Protein AF-A0A447KSB1-F1 (afdb_monomer)

Sequence (110 aa):
MQQIPGMVLINRTLPGYETRCVALDDRYGAWLATRHLIQQGHQRIAIICSTHQISDATDRLQGYLDALQEHGIAVDEKLIAYGEPDEIGGEQADDRTAGARQELQRGDLL

Foldseek 3Di:
DPDDPPDAAEQDADPPCNVRYDHDQLLCVLLVVLLVCVVVVDLQAADEAEPDPDPSRVSNVNSNVVNCVVVVRDDDVQRYFYFHPDPVRVVVRVVSSVVVVVVVVVVPPD

Secondary structure (DSSP, 8-state):
----TT--EES---TT-GGGEE---HHHHHHHHHHHHHHTT-----EEEESS--HHHHHHHHHHHHHHHHTTPPP-GGGEEEE-SSHHHHHHHHHHHHHHHHHHTTTT--

Radius of gyration: 17.84 Å; Cα contacts (8 Å, |Δi|>4): 127; chains: 1; bounding box: 45×23×53 Å

Nearest PDB structures (foldseek):
  3dbi-assembly2_B  TM=9.040E-01  e=9.845E-08  Escherichia coli K-12
  3brq-assembly1_A  TM=8.738E-01  e=2.611E-07  Escherichia coli K-12
  5ysz-assembly1_A-2  TM=8.027E-01  e=2.642E-05  Thermobifida fusca YX
  2o20-assembly3_E  TM=8.376E-01  e=5.766E-05  Lacto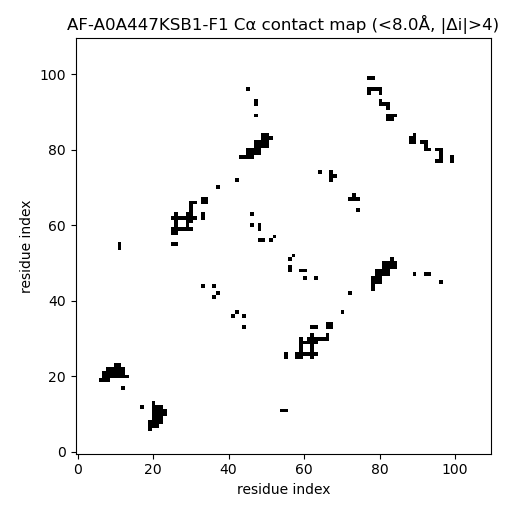coccus lactis
  2qu7-assembly1_B  TM=8.458E-01  e=6.154E-05  Staphylococcus saprophyticus subsp. saprophyticus ATCC 15305 = NCTC 7292

Mean predicted aligned error: 7.42 Å

pLDDT: mean 86.19, std 16.55, range [38.28, 98.62]

Structure (mmCIF, N/CA/C/O backbone):
data_AF-A0A447KSB1-F1
#
_entry.id   AF-A0A447KSB1-F1
#
loop_
_atom_site.group_PDB
_atom_site.id
_atom_site.type_symbol
_atom_site.label_atom_id
_atom_site.label_alt_id
_atom_site.label_comp_id
_atom_site.label_asym_id
_atom_site.label_entity_id
_atom_site.label_seq_id
_atom_site.pdbx_PDB_ins_code
_atom_site.Cartn_x
_atom_site.Cartn_y
_atom_site.Cartn_z
_atom_site.occupancy
_atom_site.B_iso_or_equiv
_atom_site.auth_seq_id
_atom_site.auth_comp_id
_atom_site.auth_asym_id
_atom_site.auth_atom_id
_atom_site.pdbx_PDB_model_num
ATOM 1 N N . MET A 1 1 ? 21.237 9.616 -18.757 1.00 59.31 1 MET A N 1
ATOM 2 C CA . MET A 1 1 ? 22.084 8.483 -18.318 1.00 59.31 1 MET A CA 1
ATOM 3 C C . MET A 1 1 ? 22.617 7.772 -19.550 1.00 59.31 1 MET A C 1
ATOM 5 O O . MET A 1 1 ? 21.844 7.562 -20.475 1.00 59.31 1 MET A O 1
ATOM 9 N N . GLN A 1 2 ? 23.911 7.444 -19.597 1.00 67.31 2 GLN A N 1
ATOM 10 C CA . GLN A 1 2 ? 24.442 6.539 -20.625 1.00 67.31 2 GLN A CA 1
ATOM 11 C C . GLN A 1 2 ? 23.840 5.140 -20.417 1.00 67.31 2 GLN A C 1
ATOM 13 O O . GLN A 1 2 ? 23.705 4.700 -19.276 1.00 67.31 2 GLN A O 1
ATOM 18 N N . GLN A 1 3 ? 23.439 4.457 -21.494 1.00 65.88 3 GLN A N 1
ATOM 19 C CA . GLN A 1 3 ? 22.948 3.080 -21.395 1.00 65.88 3 GLN A CA 1
ATOM 20 C C . GLN A 1 3 ? 24.077 2.154 -20.931 1.00 65.88 3 GLN A C 1
ATOM 22 O O . GLN A 1 3 ? 25.116 2.078 -21.582 1.00 65.88 3 GLN A O 1
ATOM 27 N N . ILE A 1 4 ? 23.838 1.415 -19.846 1.00 79.69 4 ILE A N 1
ATOM 28 C CA . ILE A 1 4 ? 24.714 0.337 -19.374 1.00 79.69 4 ILE A CA 1
ATOM 29 C C . ILE A 1 4 ? 24.081 -0.999 -19.804 1.00 79.69 4 ILE A C 1
ATOM 31 O O . ILE A 1 4 ? 22.991 -1.340 -19.325 1.00 79.69 4 ILE A O 1
ATOM 35 N N . PRO A 1 5 ? 24.697 -1.754 -20.734 1.00 81.25 5 PRO A N 1
ATOM 36 C CA . PRO A 1 5 ? 24.223 -3.086 -21.103 1.00 81.25 5 PRO A CA 1
ATOM 37 C C . PRO A 1 5 ? 24.195 -4.006 -19.874 1.00 81.25 5 PRO A C 1
ATOM 39 O O . PRO A 1 5 ? 25.187 -4.108 -19.161 1.00 81.25 5 PRO A O 1
ATOM 42 N N . GLY A 1 6 ? 23.055 -4.653 -19.612 1.00 86.25 6 GLY A N 1
ATOM 43 C CA . GLY A 1 6 ? 22.881 -5.572 -18.476 1.00 86.25 6 GLY A CA 1
ATOM 44 C C . GLY A 1 6 ? 22.365 -4.953 -17.171 1.00 86.25 6 GLY A C 1
ATOM 45 O O . GLY A 1 6 ? 22.163 -5.681 -16.206 1.00 86.25 6 GLY A O 1
ATOM 46 N N . MET A 1 7 ? 22.106 -3.643 -17.117 1.00 90.38 7 MET A N 1
ATOM 47 C CA . MET A 1 7 ? 21.474 -3.029 -15.943 1.00 90.38 7 MET A CA 1
ATOM 48 C C . MET A 1 7 ? 19.998 -3.444 -15.822 1.00 90.38 7 MET A C 1
ATOM 50 O O . MET A 1 7 ? 19.225 -3.239 -16.764 1.00 90.38 7 MET A O 1
ATOM 54 N N . VAL A 1 8 ? 19.623 -3.964 -14.649 1.00 93.00 8 VAL A N 1
ATOM 55 C CA . VAL A 1 8 ? 18.251 -4.321 -14.253 1.00 93.00 8 VAL A CA 1
ATOM 56 C C . VAL A 1 8 ? 17.914 -3.607 -12.945 1.00 93.00 8 VAL A C 1
ATOM 58 O O . VAL A 1 8 ? 18.739 -3.564 -12.032 1.00 93.00 8 VAL A O 1
ATOM 61 N N . LEU A 1 9 ? 16.714 -3.038 -12.860 1.00 91.44 9 LEU A N 1
ATOM 62 C CA . LEU A 1 9 ? 16.179 -2.409 -11.652 1.00 91.44 9 LEU A CA 1
ATOM 63 C C . LEU A 1 9 ? 15.318 -3.418 -10.892 1.00 91.44 9 LEU A C 1
ATOM 65 O O . LEU A 1 9 ? 14.519 -4.128 -11.498 1.00 91.44 9 LEU A O 1
ATOM 69 N N . ILE A 1 10 ? 15.478 -3.478 -9.572 1.00 92.88 10 ILE A N 1
ATOM 70 C CA . ILE A 1 10 ? 14.749 -4.412 -8.708 1.00 92.88 10 ILE A CA 1
ATOM 71 C C . ILE A 1 10 ? 13.864 -3.622 -7.746 1.00 92.88 10 ILE A C 1
ATOM 73 O O . ILE A 1 10 ? 14.276 -2.574 -7.246 1.00 92.88 10 ILE A O 1
ATOM 77 N N . ASN A 1 11 ? 12.669 -4.152 -7.477 1.00 89.38 11 ASN A N 1
ATOM 78 C CA . ASN A 1 11 ? 11.716 -3.639 -6.490 1.00 89.38 11 ASN A CA 1
ATOM 79 C C . ASN A 1 11 ? 11.184 -2.234 -6.803 1.00 89.38 11 ASN A C 1
ATOM 81 O O . ASN A 1 11 ? 10.748 -1.527 -5.909 1.00 89.38 11 ASN A O 1
ATOM 85 N N . ARG A 1 12 ? 11.274 -1.784 -8.055 1.00 86.62 12 ARG A N 1
ATOM 86 C CA . ARG A 1 12 ? 10.613 -0.559 -8.510 1.00 86.62 12 ARG A CA 1
ATOM 87 C C . ARG A 1 12 ? 10.523 -0.527 -10.016 1.00 86.62 12 ARG A C 1
ATOM 89 O O . ARG A 1 12 ? 11.400 -1.045 -10.710 1.00 86.62 12 ARG A O 1
ATOM 96 N N . THR A 1 13 ? 9.506 0.169 -10.493 1.00 88.50 13 THR A N 1
ATOM 97 C CA . THR A 1 13 ? 9.357 0.509 -11.902 1.00 88.50 13 THR A CA 1
ATOM 98 C C . THR A 1 13 ? 9.803 1.949 -12.104 1.00 88.50 13 THR A C 1
ATOM 100 O O . THR A 1 13 ? 9.399 2.842 -11.363 1.00 88.50 13 THR A O 1
ATOM 103 N N . LEU A 1 14 ? 10.654 2.185 -13.100 1.00 87.50 14 LEU A N 1
ATOM 104 C CA . LEU A 1 14 ? 11.085 3.529 -13.471 1.00 87.50 14 LEU A CA 1
ATOM 105 C C . LEU A 1 14 ? 10.494 3.885 -14.841 1.00 87.50 14 LEU A C 1
ATOM 107 O O . LEU A 1 14 ? 10.751 3.142 -15.795 1.00 87.50 14 LEU A O 1
ATOM 111 N N . PRO A 1 15 ? 9.752 5.003 -14.968 1.00 88.00 15 PRO A N 1
ATOM 112 C CA . PRO A 1 15 ? 9.198 5.426 -16.247 1.00 88.00 15 PRO A CA 1
ATOM 113 C C . PRO A 1 15 ? 10.269 5.521 -17.343 1.00 88.00 15 PRO A C 1
ATOM 115 O O . PRO A 1 15 ? 11.326 6.129 -17.149 1.00 88.00 15 PRO A O 1
ATOM 118 N N . GLY A 1 16 ? 10.004 4.899 -18.490 1.00 89.88 16 GLY A N 1
ATOM 119 C CA . GLY A 1 16 ? 10.927 4.797 -19.624 1.00 89.88 16 GLY A CA 1
ATOM 120 C C . GLY A 1 16 ? 11.959 3.663 -19.536 1.00 89.88 16 GLY A C 1
ATOM 121 O O . GLY A 1 16 ? 12.753 3.496 -20.463 1.00 89.88 16 GLY A O 1
ATOM 122 N N . TYR A 1 17 ? 11.969 2.882 -18.451 1.00 89.19 17 TYR A N 1
ATOM 123 C CA . TYR A 1 17 ? 12.844 1.719 -18.251 1.00 89.19 17 TYR A CA 1
ATOM 124 C C . TYR A 1 17 ? 12.073 0.469 -17.802 1.00 89.19 17 TYR A C 1
ATOM 126 O O . TYR A 1 17 ? 12.672 -0.477 -17.292 1.00 89.19 17 TYR A O 1
ATOM 134 N N . GLU A 1 18 ? 10.760 0.430 -18.016 1.00 91.62 18 GLU A N 1
ATOM 135 C CA . GLU A 1 18 ? 9.846 -0.615 -17.541 1.00 91.62 18 GLU A CA 1
ATOM 136 C C . GLU A 1 18 ? 10.307 -2.011 -17.979 1.00 91.62 18 GLU A C 1
ATOM 138 O O . GLU A 1 18 ? 10.347 -2.941 -17.182 1.00 91.62 18 GLU A O 1
ATOM 143 N N . THR A 1 19 ? 10.775 -2.139 -19.226 1.00 92.19 19 THR A N 1
ATOM 144 C CA . THR A 1 19 ? 11.299 -3.396 -19.802 1.00 92.19 19 THR A CA 1
ATOM 145 C C . THR A 1 19 ? 12.566 -3.930 -19.124 1.00 92.19 19 THR A C 1
ATOM 147 O O . THR A 1 19 ? 13.005 -5.040 -19.420 1.00 92.19 19 THR A O 1
ATOM 150 N N . ARG A 1 20 ? 13.180 -3.147 -18.233 1.00 91.69 20 ARG A N 1
ATOM 151 C CA . ARG A 1 20 ? 14.388 -3.492 -17.470 1.00 91.69 20 ARG A CA 1
ATOM 152 C C . ARG A 1 20 ? 14.133 -3.525 -15.965 1.00 91.69 20 ARG A C 1
ATOM 154 O O . ARG A 1 20 ? 15.090 -3.520 -15.192 1.00 91.69 20 ARG A O 1
ATOM 161 N N . CYS A 1 21 ? 12.870 -3.523 -15.553 1.00 93.25 21 CYS A N 1
ATOM 162 C CA . CYS A 1 21 ? 12.473 -3.572 -14.156 1.00 93.25 21 CYS A CA 1
ATOM 163 C C . CYS A 1 21 ? 11.926 -4.958 -13.808 1.00 93.25 21 CYS A C 1
ATOM 165 O O . CYS A 1 21 ? 11.152 -5.546 -14.561 1.00 93.25 21 CYS A O 1
ATOM 167 N N . VAL A 1 22 ? 12.305 -5.454 -12.636 1.00 94.38 22 VAL A N 1
ATOM 168 C CA . VAL A 1 22 ? 11.646 -6.570 -11.959 1.00 94.38 22 VAL A CA 1
ATOM 169 C C . VAL A 1 22 ? 11.065 -6.006 -10.670 1.00 94.38 22 VAL A C 1
ATOM 171 O O . VAL A 1 22 ? 11.802 -5.659 -9.748 1.00 94.38 22 VAL A O 1
ATOM 174 N N . ALA A 1 23 ? 9.745 -5.866 -10.626 1.00 92.56 23 ALA A N 1
ATOM 175 C CA . ALA A 1 23 ? 9.023 -5.256 -9.517 1.00 92.56 23 ALA A CA 1
ATOM 176 C C . ALA A 1 23 ? 7.866 -6.150 -9.063 1.00 92.56 23 ALA A C 1
ATOM 178 O O . ALA A 1 23 ? 7.444 -7.059 -9.782 1.00 92.56 23 ALA A O 1
ATOM 179 N N . LEU A 1 24 ? 7.391 -5.893 -7.849 1.00 92.69 24 LEU A N 1
ATOM 180 C CA . LEU A 1 24 ? 6.221 -6.544 -7.279 1.00 92.69 24 LEU A CA 1
ATOM 181 C C . LEU A 1 24 ? 4.963 -5.748 -7.632 1.00 92.69 24 LEU A C 1
ATOM 183 O O . LEU A 1 24 ? 5.032 -4.557 -7.926 1.00 92.69 24 LEU A O 1
ATOM 187 N N . ASP A 1 25 ? 3.812 -6.410 -7.562 1.00 94.69 25 ASP A N 1
ATOM 188 C CA . ASP A 1 25 ? 2.525 -5.722 -7.495 1.00 94.69 25 ASP A CA 1
ATOM 189 C C . ASP A 1 25 ? 2.217 -5.410 -6.023 1.00 94.69 25 ASP A C 1
ATOM 191 O O . ASP A 1 25 ? 1.582 -6.192 -5.308 1.00 94.69 25 ASP A O 1
ATOM 195 N N . ASP A 1 26 ? 2.761 -4.290 -5.546 1.00 95.12 26 ASP A N 1
ATOM 196 C CA . ASP A 1 26 ? 2.645 -3.840 -4.157 1.00 95.12 26 ASP A CA 1
ATOM 197 C C . ASP A 1 26 ? 1.187 -3.582 -3.741 1.00 95.12 26 ASP A C 1
ATOM 199 O O . ASP A 1 26 ? 0.796 -3.898 -2.611 1.00 95.12 26 ASP A O 1
ATOM 203 N N . ARG A 1 27 ? 0.361 -3.077 -4.667 1.00 96.81 27 ARG A N 1
ATOM 204 C CA . ARG A 1 27 ? -1.069 -2.842 -4.439 1.00 96.81 27 ARG A CA 1
ATOM 205 C C . ARG A 1 27 ? -1.811 -4.157 -4.245 1.00 96.81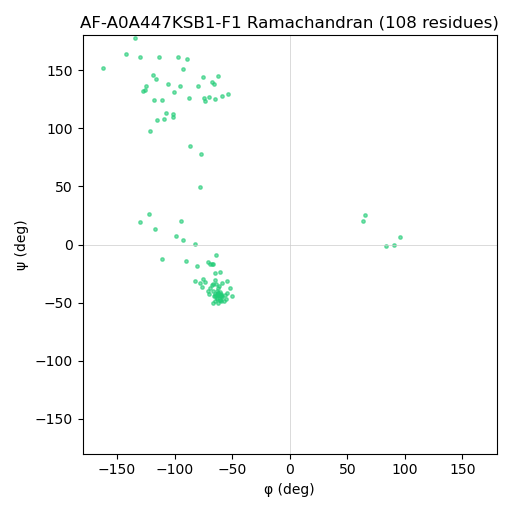 27 ARG A C 1
ATOM 207 O O . ARG A 1 27 ? -2.527 -4.313 -3.255 1.00 96.81 27 ARG A O 1
ATOM 214 N N . TYR A 1 28 ? -1.615 -5.119 -5.145 1.00 97.88 28 TYR A N 1
ATOM 215 C CA . TYR A 1 28 ? -2.241 -6.433 -5.023 1.00 97.88 28 TYR A CA 1
ATOM 216 C C . TYR A 1 28 ? -1.773 -7.179 -3.768 1.00 97.88 28 TYR A C 1
ATOM 218 O O . TYR A 1 28 ? -2.584 -7.800 -3.079 1.00 97.88 28 TYR A O 1
ATOM 226 N N . GLY A 1 29 ? -0.484 -7.085 -3.429 1.00 97.81 29 GLY A N 1
ATOM 227 C CA . GLY A 1 29 ? 0.073 -7.683 -2.216 1.00 97.81 29 GLY A CA 1
ATOM 228 C C . GLY A 1 29 ? -0.566 -7.137 -0.936 1.00 97.81 29 GLY A C 1
ATOM 229 O O . GLY A 1 29 ? -0.992 -7.917 -0.081 1.00 97.81 29 GLY A O 1
ATOM 230 N N . ALA A 1 30 ? -0.688 -5.811 -0.819 1.00 98.06 30 ALA A N 1
ATOM 231 C CA . ALA A 1 30 ? -1.333 -5.180 0.330 1.00 98.06 30 ALA A CA 1
ATOM 232 C C . ALA A 1 30 ? -2.828 -5.515 0.412 1.00 98.06 30 ALA A C 1
ATOM 234 O O . ALA A 1 30 ? -3.306 -5.906 1.478 1.00 98.06 30 ALA A O 1
ATOM 235 N N . TRP A 1 31 ? -3.544 -5.462 -0.718 1.00 98.62 31 TRP A N 1
ATOM 236 C CA . TRP A 1 31 ? -4.945 -5.881 -0.787 1.00 98.62 31 TRP A CA 1
ATOM 237 C C . TRP A 1 31 ? -5.131 -7.321 -0.302 1.00 98.62 31 TRP A C 1
ATOM 239 O O . TRP A 1 31 ? -6.000 -7.588 0.529 1.00 98.62 31 TRP A O 1
ATOM 249 N N . LEU A 1 32 ? -4.284 -8.250 -0.758 1.00 98.62 32 LEU A N 1
ATOM 250 C CA . LEU A 1 32 ? -4.358 -9.658 -0.376 1.00 98.62 32 LEU A CA 1
ATOM 251 C C . LEU A 1 32 ? -4.145 -9.852 1.133 1.00 98.62 32 LEU A C 1
ATOM 253 O O . LEU A 1 32 ? -4.885 -10.612 1.762 1.00 98.62 32 LEU A O 1
ATOM 257 N N . ALA A 1 33 ? -3.167 -9.154 1.718 1.00 98.44 33 ALA A N 1
ATOM 258 C CA . ALA A 1 33 ? -2.881 -9.216 3.149 1.00 98.44 33 ALA A CA 1
ATOM 259 C C . ALA A 1 33 ? -4.036 -8.649 3.993 1.00 98.44 33 ALA A C 1
ATOM 261 O O . ALA A 1 33 ? -4.512 -9.311 4.918 1.00 98.44 33 ALA A O 1
ATOM 262 N N . THR A 1 34 ? -4.537 -7.459 3.651 1.00 98.56 34 THR A N 1
ATOM 263 C CA . THR A 1 34 ? -5.662 -6.829 4.357 1.00 98.56 34 THR A CA 1
ATOM 264 C C . THR A 1 34 ? -6.930 -7.666 4.229 1.00 98.56 34 THR A C 1
ATOM 266 O O . THR A 1 34 ? -7.576 -7.957 5.236 1.00 98.56 34 THR A O 1
ATOM 269 N N . ARG A 1 35 ? -7.251 -8.144 3.021 1.00 98.50 35 ARG A N 1
ATOM 270 C CA . ARG A 1 35 ? -8.384 -9.043 2.782 1.00 98.50 35 ARG A CA 1
ATOM 271 C C . ARG A 1 35 ? -8.291 -10.301 3.639 1.00 98.50 35 ARG A C 1
ATOM 273 O O . ARG A 1 35 ? -9.298 -10.716 4.204 1.00 98.50 35 ARG A O 1
ATOM 280 N N . HIS A 1 36 ? -7.112 -10.911 3.756 1.00 98.62 36 HIS A N 1
ATOM 281 C CA . HIS A 1 36 ? -6.942 -12.096 4.593 1.00 98.62 36 HIS A CA 1
ATOM 282 C C . HIS A 1 36 ? -7.318 -11.818 6.056 1.00 98.62 36 HIS A C 1
ATOM 284 O O . HIS A 1 36 ? -8.080 -12.587 6.637 1.00 98.62 36 HIS A O 1
ATOM 290 N N . LEU A 1 37 ? -6.867 -10.695 6.627 1.00 98.56 37 LEU A N 1
ATOM 291 C CA . LEU A 1 37 ? -7.234 -10.292 7.990 1.00 98.56 37 LEU A CA 1
ATOM 292 C C . LEU A 1 37 ? -8.748 -10.079 8.136 1.00 98.56 37 LEU A C 1
ATOM 294 O O . LEU A 1 37 ? -9.346 -10.569 9.096 1.00 98.56 37 LEU A O 1
ATOM 298 N N . ILE A 1 38 ? -9.388 -9.420 7.165 1.00 98.31 38 ILE A N 1
ATOM 299 C CA . ILE A 1 38 ? -10.848 -9.237 7.1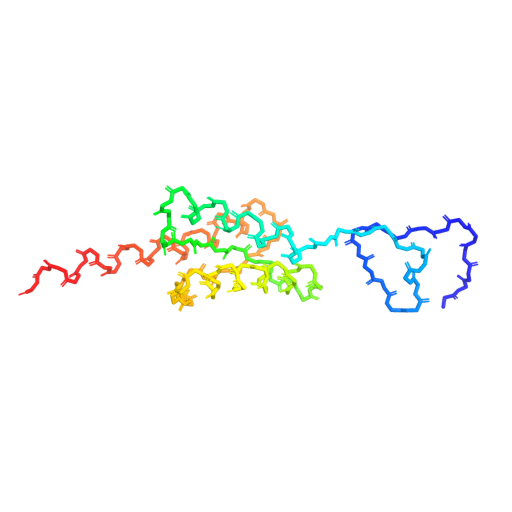59 1.00 98.31 38 ILE A CA 1
ATOM 300 C C . ILE A 1 38 ? -11.565 -10.592 7.138 1.00 98.31 38 ILE A C 1
ATOM 302 O O . ILE A 1 38 ? -12.506 -10.809 7.899 1.00 98.31 38 ILE A O 1
ATOM 306 N N . GLN A 1 39 ? -11.088 -11.539 6.325 1.00 97.94 39 GLN A N 1
ATOM 307 C CA . GLN A 1 39 ? -11.644 -12.893 6.238 1.00 97.94 39 GLN A CA 1
ATOM 308 C C . GLN A 1 39 ? -11.485 -13.699 7.535 1.00 97.94 39 GLN A C 1
ATOM 310 O O . GLN A 1 39 ? -12.277 -14.605 7.779 1.00 97.94 39 GLN A O 1
ATOM 315 N N . GLN A 1 40 ? -10.504 -13.365 8.379 1.00 98.31 40 GLN A N 1
ATOM 316 C CA . GLN A 1 40 ? -10.374 -13.918 9.733 1.00 98.31 40 GLN A CA 1
ATOM 317 C C . GLN A 1 40 ? -11.274 -13.211 10.769 1.00 98.31 40 GLN A C 1
ATOM 319 O O . GLN A 1 40 ? -11.272 -13.583 11.939 1.00 98.31 40 GLN A O 1
ATOM 324 N N . GLY A 1 41 ? -12.060 -12.208 10.361 1.00 97.25 41 GLY A N 1
ATOM 325 C CA . GLY A 1 41 ? -12.991 -11.472 11.220 1.00 97.25 41 GLY A CA 1
ATOM 326 C C . GLY A 1 41 ? -12.436 -10.169 11.801 1.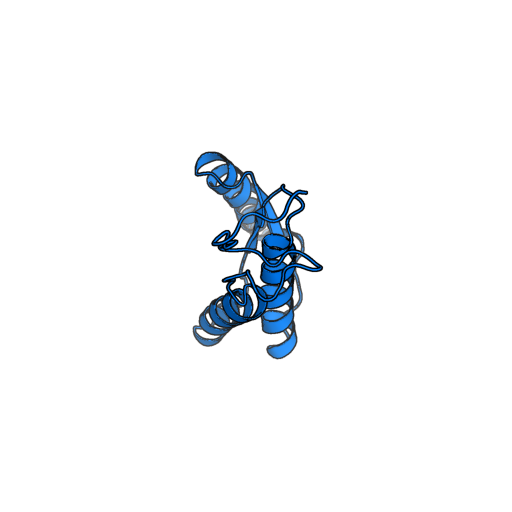00 97.25 41 GLY A C 1
ATOM 327 O O . GLY A 1 41 ? -13.109 -9.535 12.616 1.00 97.25 41 GLY A O 1
ATOM 328 N N . HIS A 1 42 ? -11.236 -9.733 11.403 1.00 97.56 42 HIS A N 1
ATOM 329 C CA . HIS A 1 42 ? -10.694 -8.450 11.851 1.00 97.56 42 HIS A CA 1
ATOM 330 C C . HIS A 1 42 ? -11.399 -7.281 11.149 1.00 97.56 42 HIS A C 1
ATOM 332 O O . HIS A 1 42 ? -11.425 -7.201 9.927 1.00 97.56 42 HIS A O 1
ATOM 338 N N . GLN A 1 43 ? -11.935 -6.343 11.932 1.00 92.88 43 GLN A N 1
ATOM 339 C CA . GLN A 1 43 ? -12.622 -5.144 11.418 1.00 92.88 43 GLN A CA 1
ATOM 340 C C . GLN A 1 43 ? -11.855 -3.840 11.683 1.00 92.88 43 GLN A C 1
ATOM 342 O O . GLN A 1 43 ? -12.184 -2.801 11.124 1.00 92.88 43 GLN A O 1
ATOM 347 N N . ARG A 1 44 ? -10.829 -3.889 12.541 1.00 94.56 44 ARG A N 1
ATOM 348 C CA . ARG A 1 44 ? -9.939 -2.766 12.858 1.00 94.56 44 ARG A CA 1
ATOM 349 C C . ARG A 1 44 ? -8.516 -3.176 12.521 1.00 94.56 44 ARG A C 1
ATOM 351 O O . ARG A 1 44 ? -7.887 -3.890 13.300 1.00 94.56 44 ARG A O 1
ATOM 358 N N . ILE A 1 45 ? -8.054 -2.776 11.346 1.00 96.69 45 ILE A N 1
ATOM 359 C CA . ILE A 1 45 ? -6.760 -3.165 10.786 1.00 96.69 45 ILE A CA 1
ATOM 360 C C . ILE A 1 45 ? -5.951 -1.887 10.617 1.00 96.69 45 ILE A C 1
ATOM 362 O O . ILE A 1 45 ? -6.433 -0.956 9.987 1.00 96.69 45 ILE A O 1
ATOM 366 N N . ALA A 1 46 ? -4.758 -1.838 11.203 1.00 96.12 46 ALA A N 1
ATOM 367 C CA . ALA A 1 46 ? -3.839 -0.724 11.016 1.00 96.12 46 ALA A CA 1
ATOM 368 C C . ALA A 1 46 ? -2.871 -0.999 9.865 1.00 96.12 46 ALA A C 1
ATOM 370 O O . ALA A 1 46 ? -2.519 -2.152 9.599 1.00 96.12 46 ALA A O 1
ATOM 371 N N . ILE A 1 47 ? -2.424 0.070 9.212 1.00 95.81 47 ILE A N 1
ATOM 372 C CA . ILE A 1 47 ? -1.334 0.051 8.242 1.00 95.81 47 ILE A CA 1
ATOM 373 C C . ILE A 1 47 ? -0.278 1.081 8.647 1.00 95.81 47 ILE A C 1
ATOM 375 O O . ILE A 1 47 ? -0.590 2.229 8.966 1.00 95.81 47 ILE A O 1
ATOM 379 N N . ILE A 1 48 ? 0.983 0.653 8.624 1.00 94.69 48 ILE A N 1
ATOM 380 C CA . ILE A 1 48 ? 2.144 1.518 8.829 1.00 94.69 48 ILE A CA 1
ATOM 381 C C . ILE A 1 48 ? 2.832 1.692 7.476 1.00 94.69 48 ILE A C 1
ATOM 383 O O . ILE A 1 48 ? 3.355 0.741 6.894 1.00 94.69 48 ILE A O 1
ATOM 387 N N . CYS A 1 49 ? 2.801 2.916 6.967 1.00 92.81 49 CYS A N 1
ATOM 388 C CA . CYS A 1 49 ? 3.409 3.326 5.711 1.00 92.81 49 CYS A CA 1
ATOM 389 C C . CYS A 1 49 ? 4.786 3.961 5.949 1.00 92.81 49 CYS A C 1
ATOM 391 O O . CYS A 1 49 ? 5.099 4.428 7.044 1.00 92.81 49 CYS A O 1
ATOM 393 N N . SER A 1 50 ? 5.614 4.025 4.906 1.00 90.00 50 SER A N 1
ATOM 394 C CA . SER A 1 50 ? 6.878 4.764 4.979 1.00 90.00 50 SER A CA 1
ATOM 395 C C . SER A 1 50 ? 6.635 6.275 4.908 1.00 90.00 50 SER A C 1
ATOM 397 O O . SER A 1 50 ? 5.779 6.734 4.153 1.00 90.00 50 SER A O 1
ATOM 399 N N . THR A 1 51 ? 7.423 7.055 5.645 1.00 87.62 51 THR A N 1
ATOM 400 C CA . THR A 1 51 ? 7.528 8.522 5.510 1.00 87.62 51 THR A CA 1
ATOM 401 C C . THR A 1 51 ? 8.139 8.965 4.177 1.00 87.62 51 THR A C 1
ATOM 403 O O . THR A 1 51 ? 8.020 10.133 3.798 1.00 87.62 51 THR A O 1
ATOM 406 N N . HIS A 1 52 ? 8.805 8.064 3.450 1.00 85.38 52 HIS A N 1
ATOM 407 C CA . HIS A 1 52 ? 9.451 8.386 2.181 1.00 85.38 52 HIS A CA 1
ATOM 408 C C . HIS A 1 52 ? 8.411 8.416 1.060 1.00 85.38 52 HIS A C 1
ATOM 410 O O . HIS A 1 52 ? 7.579 7.519 0.937 1.00 85.38 52 HIS A O 1
ATOM 416 N N . GLN A 1 53 ? 8.485 9.425 0.190 1.00 77.88 53 GLN A N 1
ATOM 417 C CA . GLN A 1 53 ? 7.625 9.520 -0.994 1.00 77.88 53 GLN A CA 1
ATOM 418 C C . GLN A 1 53 ? 8.116 8.566 -2.092 1.00 77.88 53 GLN A C 1
ATOM 420 O O . GLN A 1 53 ? 8.786 8.972 -3.042 1.00 77.88 53 GLN A O 1
ATOM 425 N N . ILE A 1 54 ? 7.808 7.282 -1.931 1.00 80.00 54 ILE A N 1
ATOM 426 C CA . ILE A 1 54 ? 8.110 6.213 -2.888 1.00 80.00 54 ILE A CA 1
ATOM 427 C C . ILE A 1 54 ? 6.815 5.562 -3.381 1.00 80.00 54 ILE A C 1
ATOM 429 O O . ILE A 1 54 ? 5.857 5.435 -2.618 1.00 80.00 54 ILE A O 1
ATOM 433 N N . SER A 1 55 ? 6.799 5.142 -4.651 1.00 79.62 55 SER A N 1
ATOM 434 C CA . SER A 1 55 ? 5.640 4.514 -5.313 1.00 79.62 55 SER A CA 1
ATOM 435 C C . SER A 1 55 ? 5.045 3.374 -4.494 1.00 79.62 55 SER A C 1
ATOM 437 O O . SER A 1 55 ? 3.843 3.324 -4.266 1.00 79.62 55 SER A O 1
ATOM 439 N N . ASP A 1 56 ? 5.916 2.525 -3.963 1.00 81.19 56 ASP A N 1
ATOM 440 C CA . ASP A 1 56 ? 5.579 1.274 -3.298 1.00 81.19 56 ASP A CA 1
ATOM 441 C C . ASP A 1 56 ? 4.750 1.539 -2.023 1.00 81.19 56 ASP A C 1
ATOM 443 O O . ASP A 1 56 ? 3.843 0.782 -1.683 1.00 81.19 56 ASP A O 1
ATOM 447 N N . ALA A 1 57 ? 5.018 2.650 -1.322 1.00 86.44 57 ALA A N 1
ATOM 448 C CA . ALA A 1 57 ? 4.256 3.052 -0.140 1.00 86.44 57 ALA A CA 1
ATOM 449 C C . ALA A 1 57 ? 2.843 3.529 -0.511 1.00 86.44 57 ALA A C 1
ATOM 451 O O . ALA A 1 57 ? 1.877 3.192 0.175 1.00 86.44 57 ALA A O 1
ATOM 452 N N . THR A 1 58 ? 2.712 4.277 -1.611 1.00 91.06 58 THR A N 1
ATOM 453 C CA . THR A 1 58 ? 1.410 4.706 -2.141 1.00 91.06 58 THR A CA 1
ATOM 454 C C . THR A 1 58 ? 0.587 3.512 -2.622 1.00 91.06 58 THR A C 1
ATOM 456 O O . THR A 1 58 ? -0.590 3.405 -2.279 1.00 91.06 58 THR A O 1
ATOM 459 N N . ASP A 1 59 ? 1.210 2.582 -3.345 1.00 94.62 59 ASP A N 1
ATOM 460 C CA . ASP A 1 59 ? 0.542 1.396 -3.880 1.00 94.62 59 ASP A CA 1
ATOM 461 C C . ASP A 1 59 ? 0.040 0.473 -2.762 1.00 94.62 59 ASP A C 1
ATOM 463 O O . ASP A 1 59 ? -1.110 0.026 -2.796 1.00 94.62 59 ASP A O 1
ATOM 467 N N . ARG A 1 60 ? 0.844 0.251 -1.712 1.00 95.88 60 ARG A N 1
ATOM 468 C CA . ARG A 1 60 ? 0.422 -0.538 -0.540 1.00 95.88 60 ARG A CA 1
ATOM 469 C C . ARG A 1 60 ? -0.736 0.105 0.213 1.00 95.88 60 ARG A C 1
ATOM 471 O O . ARG A 1 60 ? -1.678 -0.594 0.587 1.00 95.88 60 ARG A O 1
ATOM 478 N N . LEU A 1 61 ? -0.695 1.425 0.413 1.00 96.56 61 LEU A N 1
ATOM 479 C CA . LEU A 1 61 ? -1.804 2.147 1.034 1.00 96.56 61 LEU A CA 1
ATOM 480 C C . LEU A 1 61 ? -3.084 1.982 0.208 1.00 96.56 61 LEU A C 1
ATOM 482 O O . LEU A 1 61 ? -4.135 1.680 0.768 1.00 96.56 61 LEU A O 1
ATOM 486 N N . GLN A 1 62 ? -2.991 2.101 -1.118 1.00 97.81 62 GLN A N 1
ATOM 487 C CA . GLN A 1 62 ? -4.144 1.910 -1.991 1.00 97.81 62 GLN A CA 1
ATOM 488 C C . GLN A 1 62 ? -4.703 0.483 -1.904 1.00 97.81 62 GLN A C 1
ATOM 490 O O . GLN A 1 62 ? -5.915 0.323 -1.812 1.00 97.81 62 GLN A O 1
ATOM 495 N N . GLY A 1 63 ? -3.848 -0.544 -1.866 1.00 98.38 63 GLY A N 1
ATOM 496 C CA . GLY A 1 63 ? -4.288 -1.934 -1.714 1.00 98.38 63 GLY A CA 1
ATOM 497 C C . GLY A 1 63 ? -5.044 -2.188 -0.404 1.00 98.38 63 GLY A C 1
ATOM 498 O O . GLY A 1 63 ? -6.080 -2.854 -0.402 1.00 98.38 63 GLY A O 1
ATOM 499 N N . TYR A 1 64 ? -4.576 -1.603 0.701 1.00 98.56 64 TYR A N 1
ATOM 500 C CA . TYR A 1 64 ? -5.290 -1.617 1.981 1.00 98.56 64 TYR A CA 1
ATOM 501 C C . TYR A 1 64 ? -6.671 -0.951 1.879 1.00 98.56 64 TYR A C 1
ATOM 503 O O . TYR A 1 64 ? -7.670 -1.545 2.288 1.00 98.56 64 TYR A O 1
ATOM 511 N N . LEU A 1 65 ? -6.745 0.248 1.288 1.00 98.31 65 LEU A N 1
ATOM 512 C CA . LEU A 1 65 ? -8.003 0.984 1.118 1.00 98.31 65 LEU A CA 1
ATOM 513 C C . LEU A 1 65 ? -8.998 0.222 0.233 1.00 98.31 65 LEU A C 1
ATOM 515 O O . LEU A 1 65 ? -10.177 0.138 0.575 1.00 98.31 65 LEU A O 1
ATOM 519 N N . ASP A 1 66 ? -8.524 -0.379 -0.860 1.00 98.56 66 ASP A N 1
ATOM 520 C CA . ASP A 1 66 ? -9.349 -1.190 -1.758 1.00 98.56 66 ASP A CA 1
ATOM 521 C C . ASP A 1 66 ? -9.976 -2.382 -1.018 1.00 98.56 66 ASP A C 1
ATOM 523 O O . ASP A 1 66 ? -11.163 -2.662 -1.181 1.00 98.56 66 ASP A O 1
ATOM 527 N N . ALA A 1 67 ? -9.198 -3.070 -0.173 1.00 98.56 67 ALA A N 1
ATOM 528 C CA . ALA A 1 67 ? -9.676 -4.230 0.577 1.00 98.56 67 ALA A CA 1
ATOM 529 C C . ALA A 1 67 ? -10.748 -3.848 1.609 1.00 98.56 67 ALA A C 1
ATOM 531 O O . ALA A 1 67 ? -11.739 -4.571 1.760 1.00 98.56 67 ALA A O 1
ATOM 532 N N . LEU A 1 68 ? -10.572 -2.709 2.293 1.00 98.44 68 LEU A N 1
ATOM 533 C CA . LEU A 1 68 ? -11.583 -2.162 3.200 1.00 98.44 68 LEU A CA 1
ATOM 534 C C . LEU A 1 68 ? -12.863 -1.792 2.449 1.00 98.44 68 LEU A C 1
ATOM 536 O O . LEU A 1 68 ? -13.954 -2.182 2.870 1.00 98.44 68 LEU A O 1
ATOM 540 N N . GLN A 1 69 ? -12.729 -1.091 1.319 1.00 98.25 69 GLN A N 1
ATOM 541 C CA . GLN A 1 69 ? -13.854 -0.673 0.488 1.00 98.25 69 GLN A CA 1
ATOM 542 C C . GLN A 1 69 ? -14.660 -1.876 -0.019 1.00 98.25 69 GLN A C 1
ATOM 544 O O . GLN A 1 69 ? -15.888 -1.862 0.061 1.00 98.25 69 GLN A O 1
ATOM 549 N N . GLU A 1 70 ? -13.990 -2.928 -0.495 1.00 98.25 70 GLU A N 1
ATOM 550 C CA . GLU A 1 70 ? -14.628 -4.158 -0.985 1.00 98.25 70 GLU A CA 1
ATOM 551 C C . GLU A 1 70 ? -15.488 -4.847 0.087 1.00 98.25 70 GLU A C 1
ATOM 553 O O . GLU A 1 70 ? -16.534 -5.413 -0.225 1.00 98.25 70 GLU A O 1
ATOM 558 N N . HIS A 1 71 ? -15.083 -4.758 1.356 1.00 97.94 71 HIS A N 1
ATOM 559 C CA . HIS A 1 71 ? -15.792 -5.371 2.483 1.00 97.94 71 HIS A CA 1
ATOM 560 C C . HIS A 1 71 ? -16.686 -4.380 3.246 1.00 97.94 71 HIS A C 1
ATOM 562 O O . HIS A 1 71 ? -17.234 -4.730 4.292 1.00 97.94 71 HIS A O 1
ATOM 568 N N . GLY A 1 72 ? -16.847 -3.152 2.741 1.00 97.38 72 GLY A N 1
ATOM 569 C CA . GLY A 1 72 ? -17.688 -2.124 3.356 1.00 97.38 72 GLY A CA 1
ATOM 570 C C . GLY A 1 72 ? -17.193 -1.640 4.723 1.00 97.38 72 GLY A C 1
ATOM 571 O O . GLY A 1 72 ? -17.999 -1.176 5.530 1.00 97.38 72 GLY A O 1
ATOM 572 N N . ILE A 1 73 ? -15.893 -1.755 5.004 1.00 97.44 73 ILE A N 1
ATOM 573 C CA . ILE A 1 73 ? -15.285 -1.261 6.243 1.00 97.44 73 ILE A CA 1
ATOM 574 C C . ILE A 1 73 ? -14.895 0.205 6.044 1.00 97.44 73 ILE A C 1
ATOM 576 O O . ILE A 1 73 ? -14.191 0.553 5.097 1.00 97.44 73 ILE A O 1
ATOM 580 N N . ALA A 1 74 ? -15.360 1.076 6.940 1.00 96.56 74 ALA A N 1
ATOM 581 C CA . ALA A 1 74 ? -15.002 2.488 6.909 1.00 96.56 74 ALA A CA 1
ATOM 582 C C . ALA A 1 74 ? -13.513 2.682 7.227 1.00 96.56 74 ALA A C 1
ATOM 584 O O . ALA A 1 74 ? -12.965 2.044 8.126 1.00 96.56 74 ALA A O 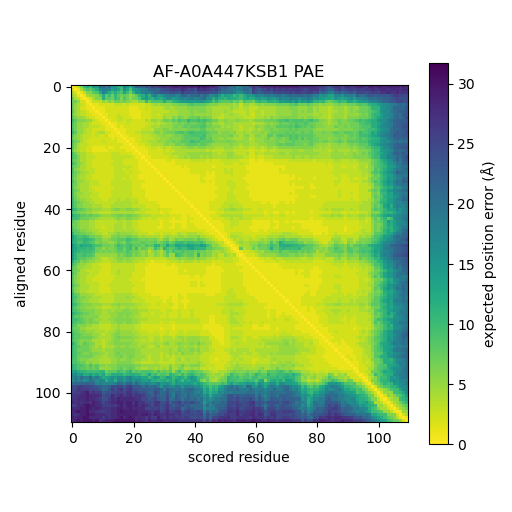1
ATOM 585 N N . VAL A 1 75 ? -12.873 3.596 6.502 1.00 96.19 75 VAL A N 1
ATOM 586 C CA . VAL A 1 75 ? -11.478 3.965 6.746 1.00 96.19 75 VAL A CA 1
ATOM 587 C C . VAL A 1 75 ? -11.404 4.811 8.015 1.00 96.19 75 VAL A C 1
ATOM 589 O O . VAL A 1 75 ? -12.050 5.853 8.106 1.00 96.19 75 VAL A O 1
ATOM 592 N N . ASP A 1 76 ? -10.602 4.368 8.979 1.00 95.19 76 ASP A N 1
ATOM 593 C CA . ASP A 1 76 ? -10.224 5.159 10.149 1.00 95.19 76 ASP A CA 1
ATOM 594 C C . ASP A 1 76 ? -8.814 5.715 9.924 1.00 95.19 76 ASP A C 1
ATOM 596 O O . ASP A 1 76 ? -7.835 4.967 9.924 1.00 95.19 76 ASP A O 1
ATOM 600 N N . GLU A 1 77 ? -8.703 7.029 9.723 1.00 93.00 77 GLU A N 1
ATOM 601 C CA . GLU A 1 77 ? -7.414 7.696 9.504 1.00 93.00 77 GLU A CA 1
ATOM 602 C C . GLU A 1 77 ? -6.456 7.521 10.692 1.00 93.00 77 GLU A C 1
ATOM 604 O O . GLU A 1 77 ? -5.243 7.544 10.501 1.00 93.00 77 GLU A O 1
ATOM 609 N N . LYS A 1 78 ? -6.966 7.259 11.908 1.00 93.44 78 LYS A N 1
ATOM 610 C CA . LYS A 1 78 ? -6.127 6.964 13.082 1.00 93.44 78 LYS A CA 1
ATOM 611 C C . LYS A 1 78 ? -5.412 5.611 12.982 1.00 93.44 78 LYS A C 1
ATOM 613 O O . LYS A 1 78 ? -4.471 5.365 13.733 1.00 93.44 78 LYS A O 1
ATOM 618 N N . LEU A 1 79 ? -5.857 4.730 12.084 1.00 95.62 79 LEU A N 1
ATOM 619 C CA . LEU A 1 79 ? -5.241 3.429 11.813 1.00 95.62 79 LEU A CA 1
ATOM 620 C C . LEU A 1 79 ? -4.223 3.482 10.661 1.00 95.62 79 LEU A C 1
ATOM 622 O O . LEU A 1 79 ? -3.672 2.447 10.293 1.00 95.62 79 LEU A O 1
ATOM 626 N N . ILE A 1 80 ? -3.956 4.667 10.105 1.00 95.00 80 ILE A N 1
ATOM 627 C CA . ILE A 1 80 ? -2.929 4.889 9.085 1.00 95.00 80 ILE A CA 1
ATOM 628 C C . ILE A 1 80 ? -1.794 5.684 9.731 1.00 95.00 80 ILE A C 1
ATOM 630 O O . ILE A 1 80 ? -1.928 6.877 10.000 1.00 95.00 80 ILE A O 1
ATOM 634 N N . ALA A 1 81 ? -0.661 5.032 9.973 1.00 93.62 81 ALA A N 1
ATOM 635 C CA . ALA A 1 81 ? 0.528 5.681 10.516 1.00 93.62 81 ALA A CA 1
ATOM 636 C C . ALA A 1 81 ? 1.675 5.699 9.510 1.00 93.62 81 ALA A C 1
ATOM 638 O O . ALA A 1 81 ? 1.701 4.939 8.546 1.00 93.62 81 ALA A O 1
ATOM 639 N N . TYR A 1 82 ? 2.635 6.589 9.757 1.00 92.69 82 TYR A N 1
ATOM 640 C CA . TYR A 1 82 ? 3.828 6.751 8.938 1.00 92.69 82 TYR A CA 1
ATOM 641 C C . TYR A 1 82 ? 5.071 6.684 9.822 1.00 92.69 82 TYR A C 1
ATOM 643 O O . TYR A 1 82 ? 5.127 7.366 10.852 1.00 92.69 82 TYR A O 1
ATOM 651 N N . GLY A 1 83 ? 6.054 5.889 9.405 1.00 92.88 83 GLY A N 1
ATOM 652 C CA . GLY A 1 83 ? 7.329 5.707 10.096 1.00 92.88 83 GLY A CA 1
ATOM 653 C C . GLY A 1 83 ? 8.502 5.571 9.128 1.00 92.88 83 GLY A C 1
ATOM 654 O O . GLY A 1 83 ? 8.318 5.343 7.929 1.00 92.88 83 GLY A O 1
ATOM 655 N N . GLU A 1 84 ? 9.719 5.728 9.646 1.00 93.69 84 GLU A N 1
ATOM 656 C CA . GLU A 1 84 ? 10.920 5.366 8.890 1.00 93.69 84 GLU A CA 1
ATOM 657 C C . GLU A 1 84 ? 10.909 3.855 8.590 1.00 93.69 84 GLU A C 1
ATOM 659 O O . GLU A 1 84 ? 10.404 3.080 9.406 1.00 93.69 84 GLU A O 1
ATOM 664 N N . PRO A 1 85 ? 11.424 3.409 7.427 1.00 89.75 85 PRO A N 1
ATOM 665 C CA . PRO A 1 85 ? 11.422 2.002 7.028 1.00 89.75 85 PRO A CA 1
ATOM 666 C C . PRO A 1 85 ? 12.533 1.207 7.739 1.00 89.75 85 PRO A C 1
ATOM 668 O O . PRO A 1 85 ? 13.318 0.498 7.109 1.00 89.75 85 PRO A O 1
ATOM 671 N N . ASP A 1 86 ? 12.603 1.353 9.055 1.00 93.38 86 ASP A N 1
ATOM 672 C CA . ASP A 1 86 ? 13.476 0.625 9.959 1.00 93.38 86 ASP A CA 1
ATOM 673 C C . ASP A 1 86 ? 12.685 0.155 11.192 1.00 93.38 86 ASP A C 1
ATOM 675 O O . ASP A 1 86 ? 11.482 0.385 11.327 1.00 93.38 86 ASP A O 1
ATOM 679 N N . GLU A 1 87 ? 13.358 -0.575 12.075 1.00 92.31 87 GLU A N 1
ATOM 680 C CA . GLU A 1 87 ? 12.744 -1.147 13.275 1.00 92.31 87 GLU A CA 1
ATOM 681 C C . GLU A 1 87 ? 12.179 -0.065 14.212 1.00 92.31 87 GLU A C 1
ATOM 683 O O . GLU A 1 87 ? 11.047 -0.175 14.682 1.00 92.31 87 GLU A O 1
ATOM 688 N N . ILE A 1 88 ? 12.940 1.012 14.427 1.00 93.62 88 ILE A N 1
ATOM 689 C CA . ILE A 1 88 ? 12.600 2.090 15.364 1.00 93.62 88 ILE A CA 1
ATOM 690 C C . ILE A 1 88 ? 11.414 2.907 14.836 1.00 93.62 88 ILE A C 1
ATOM 692 O O . ILE A 1 88 ? 10.505 3.264 15.585 1.00 93.62 88 ILE A O 1
ATOM 696 N N . GLY A 1 89 ? 11.405 3.207 13.538 1.00 90.62 89 GLY A N 1
ATOM 697 C CA . GLY A 1 89 ? 10.314 3.900 12.866 1.00 90.62 89 GLY A CA 1
ATOM 698 C C . GLY A 1 89 ? 9.013 3.104 12.913 1.00 90.62 89 GLY A C 1
ATOM 699 O O . GLY A 1 89 ? 7.952 3.696 13.119 1.00 90.62 89 GLY A O 1
ATOM 700 N N . GLY A 1 90 ? 9.098 1.776 12.791 1.00 89.75 90 GLY A N 1
ATOM 701 C CA . GLY A 1 90 ? 7.968 0.868 12.973 1.00 89.75 90 GLY A CA 1
ATOM 702 C C . GLY A 1 90 ? 7.394 0.911 14.391 1.00 89.75 90 GLY A C 1
ATOM 703 O O . GLY A 1 90 ? 6.191 1.115 14.547 1.00 89.75 90 GLY A O 1
ATOM 704 N N . GLU A 1 91 ? 8.244 0.792 15.415 1.00 89.12 91 GLU A N 1
ATOM 705 C CA . GLU A 1 91 ? 7.842 0.865 16.832 1.00 89.12 91 GLU A CA 1
ATOM 706 C C . GLU A 1 91 ? 7.125 2.188 17.153 1.00 89.12 91 GLU A C 1
ATOM 708 O O . GLU A 1 91 ? 6.012 2.201 17.679 1.00 89.12 91 GLU A O 1
ATOM 713 N N . GLN A 1 92 ? 7.7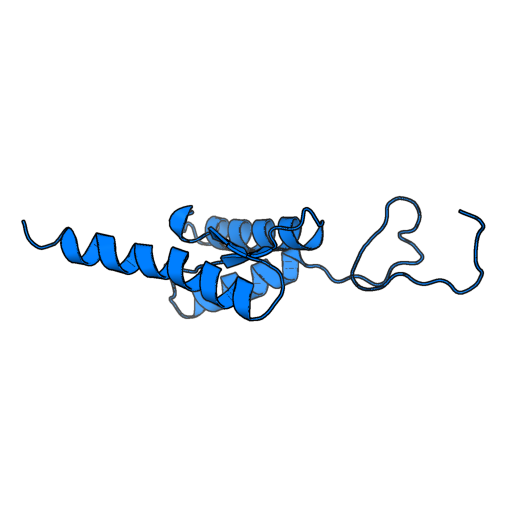07 3.319 16.744 1.00 89.38 92 GLN A N 1
ATOM 714 C CA . GLN A 1 92 ?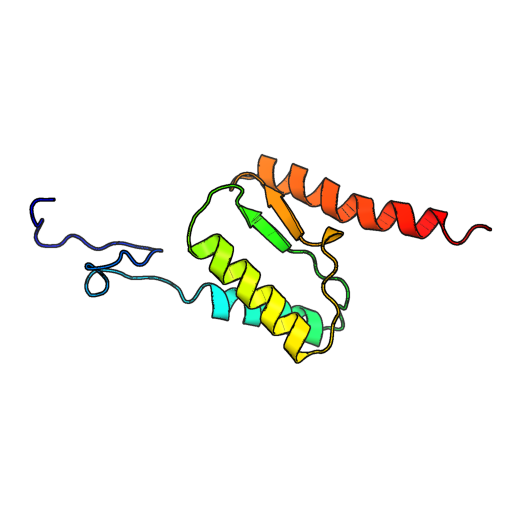 7.119 4.641 16.988 1.00 89.38 92 GLN A CA 1
ATOM 715 C C . GLN A 1 92 ? 5.787 4.862 16.260 1.00 89.38 92 GLN A C 1
ATOM 717 O O . GLN A 1 92 ? 4.953 5.652 16.713 1.00 89.38 92 GLN A O 1
ATOM 722 N N . ALA A 1 93 ? 5.602 4.237 15.096 1.00 88.31 93 ALA A N 1
ATOM 723 C CA . ALA A 1 93 ? 4.359 4.315 14.340 1.00 88.31 93 ALA A CA 1
ATOM 724 C C . ALA A 1 93 ? 3.264 3.431 14.956 1.00 88.31 93 ALA A C 1
ATOM 726 O O . ALA A 1 93 ? 2.104 3.851 14.987 1.00 88.31 93 ALA A O 1
ATOM 727 N N . ASP A 1 94 ? 3.628 2.261 15.488 1.00 81.69 94 ASP A N 1
ATOM 728 C CA . ASP A 1 94 ? 2.700 1.361 16.177 1.00 81.69 94 ASP A CA 1
ATOM 729 C C . ASP A 1 94 ? 2.079 2.041 17.404 1.00 81.69 94 ASP A C 1
ATOM 731 O O . ASP A 1 94 ? 0.852 2.118 17.498 1.00 81.69 94 ASP A O 1
ATOM 735 N N . ASP A 1 95 ? 2.892 2.682 18.253 1.00 76.50 95 ASP A N 1
ATOM 736 C CA . ASP A 1 95 ? 2.429 3.434 19.432 1.00 76.50 95 ASP A CA 1
ATOM 737 C C . ASP A 1 95 ? 1.336 4.469 19.100 1.00 76.50 95 ASP A C 1
ATOM 739 O O . ASP A 1 95 ? 0.366 4.647 19.847 1.00 76.50 95 ASP A O 1
ATOM 743 N N . ARG A 1 96 ? 1.444 5.134 17.941 1.00 74.31 96 ARG A N 1
ATOM 744 C CA . ARG A 1 96 ? 0.457 6.131 17.483 1.00 74.31 96 ARG A CA 1
ATOM 745 C C . ARG A 1 96 ? -0.878 5.490 17.113 1.00 74.31 96 ARG A C 1
ATOM 747 O O . ARG A 1 96 ? -1.925 6.067 17.406 1.00 74.31 96 ARG A O 1
ATOM 754 N N . THR A 1 97 ? -0.854 4.300 16.516 1.00 74.62 97 THR A N 1
ATOM 755 C CA . THR A 1 97 ? -2.076 3.545 16.187 1.00 74.62 97 THR A CA 1
ATOM 756 C C . THR A 1 97 ? -2.666 2.841 17.413 1.00 74.62 97 THR A C 1
ATOM 758 O O . THR A 1 97 ? -3.889 2.780 17.569 1.00 74.62 97 THR A O 1
ATOM 761 N N . ALA A 1 98 ? -1.825 2.389 18.348 1.00 62.66 98 ALA A N 1
ATOM 762 C CA . ALA A 1 98 ? -2.234 1.807 19.622 1.00 62.66 98 ALA A CA 1
ATOM 763 C C . ALA A 1 98 ? -2.916 2.838 20.539 1.00 62.66 98 ALA A C 1
ATOM 765 O O . ALA A 1 98 ? -3.893 2.502 21.214 1.00 62.66 98 ALA A O 1
ATOM 766 N N . GLY A 1 99 ? -2.493 4.107 20.503 1.00 53.28 99 GLY A N 1
ATOM 767 C CA . GLY A 1 99 ? -3.144 5.212 21.219 1.00 53.28 99 GLY A CA 1
ATOM 768 C C . GLY A 1 99 ? -4.642 5.361 20.903 1.00 53.28 99 GLY A C 1
ATOM 769 O O . GLY A 1 99 ? -5.439 5.665 21.795 1.00 53.28 99 GLY A O 1
ATOM 770 N N . ALA A 1 100 ? -5.076 5.014 19.684 1.00 51.47 100 ALA A N 1
ATOM 771 C CA . ALA A 1 100 ? -6.491 5.006 19.302 1.00 51.47 100 ALA A CA 1
ATOM 772 C C . ALA A 1 100 ? -7.323 3.921 20.026 1.00 51.47 100 ALA A C 1
ATOM 774 O O . ALA A 1 100 ? -8.552 4.006 20.064 1.00 51.47 100 ALA A O 1
ATOM 775 N N . ARG A 1 101 ? -6.700 2.896 20.634 1.00 48.38 101 ARG A N 1
ATOM 776 C CA . ARG A 1 101 ? -7.391 1.962 21.550 1.00 48.38 101 ARG A CA 1
ATOM 777 C C . ARG A 1 101 ? -7.668 2.581 22.923 1.00 48.38 101 ARG A C 1
ATOM 779 O O . ARG A 1 101 ? -8.657 2.203 23.546 1.00 48.38 101 ARG A O 1
ATOM 786 N N . GLN A 1 102 ? -6.833 3.508 23.391 1.00 40.09 102 GLN A N 1
ATOM 7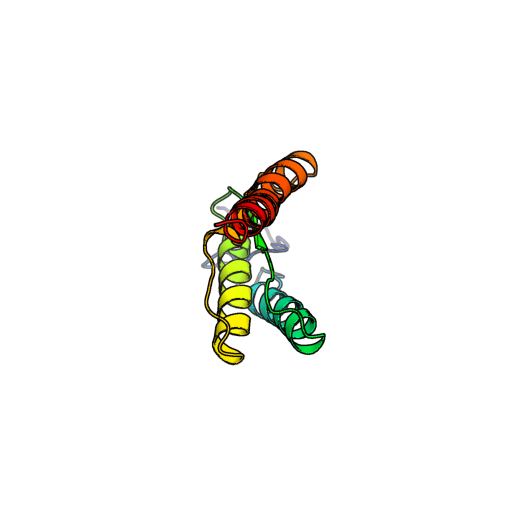87 C CA . GLN A 1 102 ? -6.899 4.043 24.756 1.00 40.09 102 GLN A CA 1
ATOM 788 C C . GLN A 1 102 ? -7.944 5.157 24.922 1.00 40.09 102 GLN A C 1
ATOM 790 O O . GLN A 1 102 ? -8.557 5.264 25.984 1.00 40.09 102 GLN A O 1
ATOM 795 N N . GLU A 1 103 ? -8.203 5.951 23.877 1.00 43.38 103 GLU A N 1
ATOM 796 C CA . GLU A 1 103 ? -9.245 6.992 23.908 1.00 43.38 103 GLU A CA 1
ATOM 797 C C . GLU A 1 103 ? -10.664 6.404 23.983 1.00 43.38 103 GLU A C 1
ATOM 799 O O . GLU A 1 103 ? -11.520 6.945 24.679 1.00 43.38 103 GLU A O 1
ATOM 804 N N . LEU A 1 104 ? -10.907 5.259 23.337 1.00 46.50 104 LEU A N 1
ATOM 805 C CA . LEU A 1 104 ? -12.229 4.621 23.309 1.00 46.50 104 LEU A CA 1
ATOM 806 C C . LEU A 1 104 ? -12.596 3.953 24.642 1.00 46.50 104 LEU A C 1
ATOM 808 O O . LEU A 1 104 ? -13.749 4.007 25.046 1.00 46.50 104 LEU A O 1
ATOM 812 N N . GLN A 1 105 ? -11.626 3.417 25.390 1.00 42.72 105 GLN A N 1
ATOM 813 C CA . GLN A 1 105 ? -11.889 2.850 26.724 1.00 42.72 105 GLN A CA 1
ATOM 814 C C . GLN A 1 105 ? -12.219 3.908 27.792 1.00 42.72 105 GLN A C 1
ATOM 816 O O . GLN A 1 105 ? -12.723 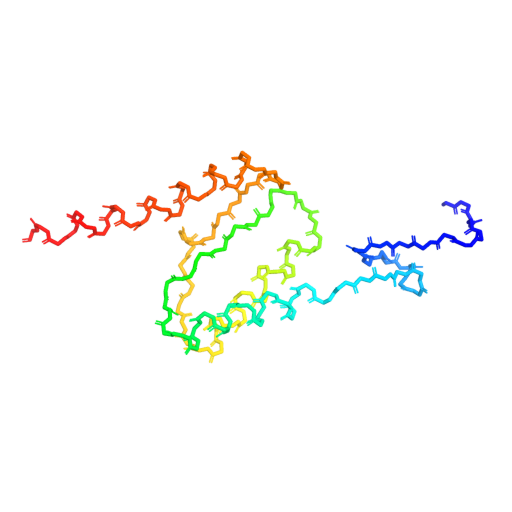3.562 28.857 1.00 42.72 105 GLN A O 1
ATOM 821 N N . ARG A 1 106 ? -11.951 5.196 27.532 1.00 44.88 106 ARG A N 1
ATOM 822 C CA . ARG A 1 106 ? -12.351 6.305 28.415 1.00 44.88 106 ARG A CA 1
ATOM 823 C C . ARG A 1 106 ? -13.730 6.886 28.085 1.00 44.88 106 ARG A C 1
ATOM 825 O O . ARG A 1 106 ? -14.261 7.621 28.911 1.00 44.88 106 ARG A O 1
ATOM 832 N N . GLY A 1 107 ? -14.294 6.571 26.917 1.00 39.47 107 GLY A N 1
ATOM 833 C CA . GLY A 1 107 ? -15.610 7.051 26.481 1.00 39.47 107 GLY A CA 1
ATOM 834 C C . GLY A 1 107 ? -16.799 6.282 27.066 1.00 39.47 107 GLY A C 1
ATOM 835 O O . GLY A 1 107 ? -17.892 6.830 27.105 1.00 39.47 107 GLY A O 1
ATOM 836 N N . ASP A 1 108 ? -16.579 5.068 27.580 1.00 44.12 108 ASP A N 1
ATOM 837 C CA . ASP A 1 108 ? -17.626 4.179 28.118 1.00 44.12 108 ASP A CA 1
ATOM 838 C C . ASP A 1 108 ? -17.825 4.308 29.651 1.00 44.12 108 ASP A C 1
ATOM 840 O O . ASP A 1 108 ? -18.337 3.396 30.302 1.00 44.12 108 ASP A O 1
ATOM 844 N N . LEU A 1 109 ? -17.393 5.423 30.258 1.00 42.41 109 LEU A N 1
ATOM 845 C CA . LEU A 1 109 ? -17.507 5.695 31.706 1.00 42.41 109 LEU A CA 1
ATOM 846 C C . LEU A 1 109 ? -18.285 6.981 32.052 1.00 42.41 109 LEU A C 1
ATOM 848 O O . LEU A 1 109 ? -18.086 7.547 33.130 1.00 42.41 109 LEU A O 1
ATOM 852 N N . LEU A 1 110 ? -19.194 7.427 31.182 1.00 38.28 110 LEU A N 1
ATOM 853 C CA . LEU A 1 110 ? -20.200 8.458 31.482 1.00 38.28 110 LEU A CA 1
ATOM 854 C C . LEU A 1 110 ? -21.589 7.978 31.057 1.00 38.28 110 LEU A C 1
ATOM 856 O O . LEU A 1 110 ? -22.554 8.339 31.766 1.00 38.28 110 LEU A O 1
#

InterPro domains:
  IPR001761 Periplasmic binding protein/LacI sugar binding domain [PF00532] (21-93)
  IPR028082 Periplasmic binding protein-like I [SSF53822] (4-96)

Solvent-accessible surface area (backbone atoms only — not comparable to full-atom values): 6483 Å² total; per-residue (Å²): 132,84,89,61,90,88,66,69,41,73,76,41,77,48,94,95,44,54,96,40,35,51,58,77,64,40,27,61,53,28,20,53,55,46,38,51,45,41,74,73,68,52,86,81,75,71,48,79,36,50,70,62,98,44,70,62,42,56,32,26,51,49,12,37,51,51,34,32,56,78,70,72,45,81,87,57,71,66,32,56,34,60,17,51,97,48,73,66,26,46,53,62,22,48,55,61,40,53,49,63,60,58,60,57,70,64,66,81,76,125

Organism: Serratia odorifera (NCBI:txid618)